Protein AF-A0A2R6Y565-F1 (afdb_monomer)

Solvent-accessible surface area (backbone atoms only — not comparable to full-atom values): 4552 Å² total; per-residue (Å²): 139,78,88,72,88,81,80,69,50,74,66,58,47,51,50,48,43,62,60,48,39,52,48,21,49,55,49,31,52,51,52,53,54,48,63,72,71,46,96,62,88,86,86,83,89,77,65,72,77,46,70,49,74,87,66,14,28,62,59,49,32,41,75,72,71,46,87,84,85,85,134

Organism: NCBI:txid2163959

pLDDT: mean 84.99, std 15.59, range [34.81, 97.75]

Sequence (71 aa):
MGWRRHDASPEKKRYVEAMYDQRNRRMAERIDALSKEEKTPLFVIVGAAHLVGQYNVLDALKAKGFTVTQK

Radius of gyration: 13.97 Å; Cα contacts (8 Å, |Δi|>4): 36; chains: 1; bounding box: 32×19×43 Å

InterPro domains:
  IPR002816 TraB/PrgY/GumN family [PF01963] (8-70)
  IPR047111 Uncharacterized protein YbaP-like [PTHR40590] (16-70)

Foldseek 3Di:
DDPDPPDDDPVRVVVCCVPALVVLLVVLVVCVVCVVVDPDDDDDDDDPSQCDDPNRNVVNNVVVVDDDDDD

Secondary structure (DSSP, 8-state):
------S--HHHHHHHIIIIIHHHHHHHHHHHHHHHH-SSPPP----GGGGSSTT-HHHHHHHTT------

Structure (mmCIF, N/CA/C/O backbone):
data_AF-A0A2R6Y565-F1
#
_entry.id   AF-A0A2R6Y565-F1
#
loop_
_atom_site.group_PDB
_atom_site.id
_a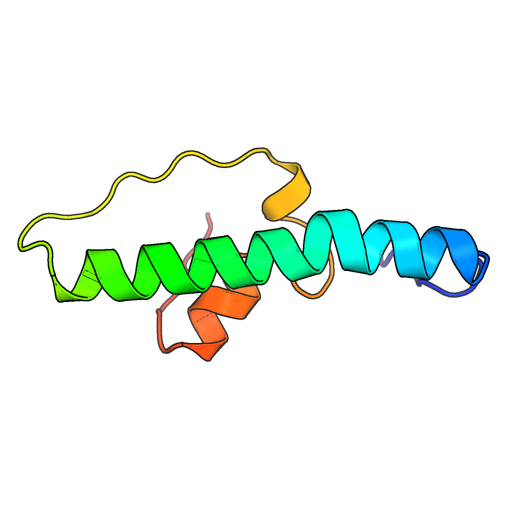tom_site.type_symbol
_atom_site.label_atom_id
_atom_site.label_alt_id
_atom_site.label_comp_id
_atom_site.label_asym_id
_atom_site.label_entity_id
_atom_site.label_seq_id
_atom_site.pdbx_PDB_ins_code
_atom_site.Cartn_x
_atom_site.Cartn_y
_atom_site.Cartn_z
_atom_site.occupancy
_atom_site.B_iso_or_equiv
_atom_site.auth_seq_id
_atom_site.auth_comp_id
_atom_site.auth_asym_id
_atom_site.auth_atom_id
_atom_site.pdbx_PDB_model_num
ATOM 1 N N . MET A 1 1 ? -4.594 1.685 -20.814 1.00 34.81 1 MET A N 1
ATOM 2 C CA . MET A 1 1 ? -3.221 2.116 -21.161 1.00 34.81 1 MET A CA 1
ATOM 3 C C . MET A 1 1 ? -2.234 1.303 -20.318 1.00 34.81 1 MET A C 1
ATOM 5 O O . MET A 1 1 ? -1.941 1.676 -19.192 1.00 34.81 1 MET A O 1
ATOM 9 N N . GLY A 1 2 ? -1.839 0.110 -20.776 1.00 42.53 2 GLY A N 1
ATOM 10 C CA . GLY A 1 2 ? -0.982 -0.799 -20.004 1.00 42.53 2 GLY A CA 1
ATOM 11 C C . GLY A 1 2 ? 0.478 -0.636 -20.405 1.00 42.53 2 GLY A C 1
ATOM 12 O O . GLY A 1 2 ? 0.827 -0.957 -21.539 1.00 42.53 2 GLY A O 1
ATOM 13 N N . TRP A 1 3 ? 1.324 -0.156 -19.495 1.00 51.00 3 TRP A N 1
ATOM 14 C CA . TRP A 1 3 ? 2.774 -0.150 -19.690 1.00 51.00 3 TRP A CA 1
ATOM 15 C C . TRP A 1 3 ? 3.269 -1.602 -19.689 1.00 51.00 3 TRP A C 1
ATOM 17 O O . TRP A 1 3 ? 3.444 -2.228 -18.643 1.00 51.00 3 TRP A O 1
ATOM 27 N N . ARG A 1 4 ? 3.405 -2.184 -20.883 1.00 54.12 4 ARG A N 1
ATOM 28 C CA . ARG A 1 4 ? 3.890 -3.554 -21.079 1.00 54.12 4 ARG A CA 1
ATOM 29 C C . ARG A 1 4 ? 5.412 -3.547 -20.912 1.00 54.12 4 ARG A C 1
ATOM 31 O O . ARG A 1 4 ? 6.104 -2.893 -21.680 1.00 54.12 4 ARG A O 1
ATOM 38 N N . ARG A 1 5 ? 5.920 -4.289 -19.918 1.00 57.25 5 ARG A N 1
ATOM 39 C CA . ARG A 1 5 ? 7.348 -4.443 -19.548 1.00 57.25 5 ARG A C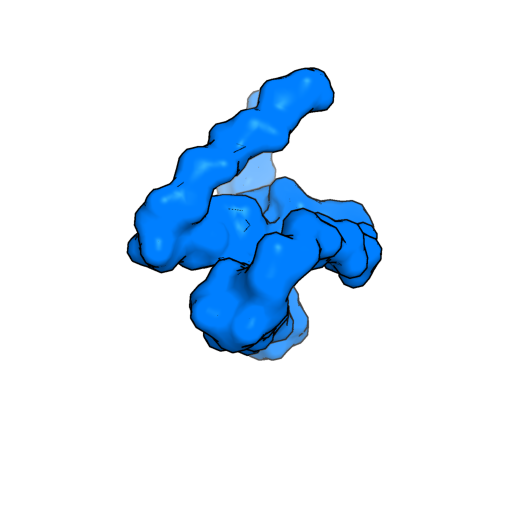A 1
ATOM 40 C C . ARG A 1 5 ? 8.179 -5.217 -20.594 1.00 57.25 5 ARG A C 1
ATOM 42 O O . ARG A 1 5 ? 8.922 -6.130 -20.231 1.00 57.25 5 ARG A O 1
ATOM 49 N N . HIS A 1 6 ? 8.014 -4.922 -21.881 1.00 53.28 6 HIS A N 1
ATOM 50 C CA . HIS A 1 6 ? 8.550 -5.760 -22.956 1.00 53.28 6 HIS A CA 1
ATOM 51 C C . HIS A 1 6 ? 9.921 -5.316 -23.502 1.00 53.28 6 HIS A C 1
ATOM 53 O O . HIS A 1 6 ? 10.503 -6.061 -24.281 1.00 53.28 6 HIS A O 1
ATOM 59 N N . ASP A 1 7 ? 10.474 -4.180 -23.058 1.00 56.97 7 ASP A N 1
ATOM 60 C CA . ASP A 1 7 ? 11.680 -3.567 -23.650 1.00 56.97 7 ASP A CA 1
ATOM 61 C C . ASP A 1 7 ? 12.773 -3.128 -22.647 1.00 56.97 7 ASP A C 1
ATOM 63 O O . ASP A 1 7 ? 13.831 -2.646 -23.046 1.00 56.97 7 ASP A O 1
ATOM 67 N N . ALA A 1 8 ? 12.572 -3.306 -21.337 1.00 62.00 8 ALA A N 1
ATOM 68 C CA . ALA A 1 8 ? 13.582 -2.937 -20.345 1.00 62.00 8 ALA A CA 1
ATOM 69 C C . ALA A 1 8 ? 14.775 -3.911 -20.369 1.00 62.00 8 ALA A C 1
ATOM 71 O O . ALA A 1 8 ? 14.588 -5.126 -20.235 1.00 62.00 8 ALA A O 1
ATOM 72 N N . SER A 1 9 ? 15.999 -3.375 -20.479 1.00 74.75 9 SER A N 1
ATOM 73 C CA . SER A 1 9 ? 17.232 -4.162 -20.372 1.00 74.75 9 SER A CA 1
ATOM 74 C C . SER A 1 9 ? 17.259 -4.965 -19.057 1.00 74.75 9 SER A C 1
ATOM 76 O O . SER A 1 9 ? 16.663 -4.537 -18.060 1.00 74.75 9 SER A O 1
ATOM 78 N N . PRO A 1 10 ? 17.941 -6.125 -19.008 1.00 71.44 10 PRO A N 1
ATOM 79 C CA . PRO A 1 10 ? 18.026 -6.943 -17.795 1.00 71.44 10 PRO A CA 1
ATOM 80 C C . PRO A 1 10 ? 18.518 -6.162 -16.569 1.00 71.44 10 PRO A C 1
ATOM 82 O O . PRO A 1 10 ? 18.034 -6.377 -15.462 1.00 71.44 10 PRO A O 1
ATOM 85 N N . GLU A 1 11 ? 19.430 -5.215 -16.773 1.00 74.19 11 GLU A N 1
ATOM 86 C C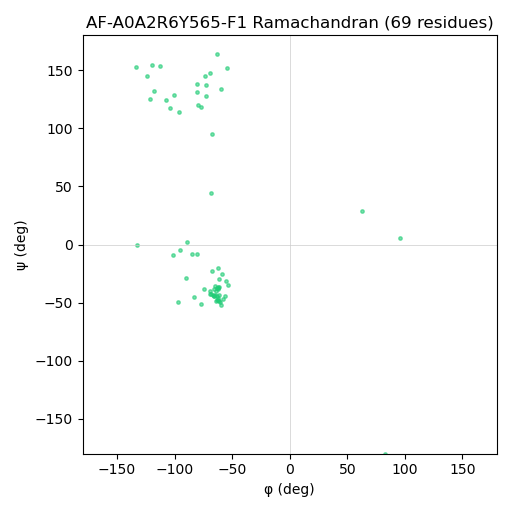A . GLU A 1 11 ? 19.936 -4.310 -15.740 1.00 74.19 11 GLU A CA 1
ATOM 87 C C . GLU A 1 11 ? 18.847 -3.366 -15.212 1.00 74.19 11 GLU A C 1
ATOM 89 O O . GLU A 1 11 ? 18.662 -3.246 -14.002 1.00 74.19 11 GLU A O 1
ATOM 94 N N . LYS A 1 12 ? 18.042 -2.774 -16.103 1.00 70.25 12 LYS A N 1
ATOM 95 C CA . LYS A 1 12 ? 16.923 -1.898 -15.729 1.00 70.25 12 LYS A CA 1
ATOM 96 C C . LYS A 1 12 ? 15.833 -2.668 -14.977 1.00 70.25 12 LYS A C 1
ATOM 98 O O . LYS A 1 12 ? 15.256 -2.138 -14.033 1.00 70.25 12 LYS A O 1
ATOM 103 N N . LYS A 1 13 ? 15.585 -3.932 -15.345 1.00 66.25 13 LYS A N 1
ATOM 104 C CA . LYS A 1 13 ? 14.670 -4.825 -14.609 1.00 66.25 13 LYS A CA 1
ATOM 105 C C . LYS A 1 13 ? 15.177 -5.117 -13.197 1.00 66.25 13 LYS A C 1
ATOM 107 O O . LYS A 1 13 ? 14.422 -4.917 -12.253 1.00 66.25 13 LYS A O 1
ATOM 112 N N . ARG A 1 14 ? 16.452 -5.495 -13.046 1.00 64.56 14 ARG A N 1
ATOM 113 C CA . ARG A 1 14 ? 17.071 -5.746 -11.730 1.00 64.56 14 ARG A CA 1
ATOM 114 C C . ARG A 1 14 ? 17.105 -4.495 -10.857 1.00 64.56 14 ARG A C 1
ATOM 116 O O . ARG A 1 14 ? 16.862 -4.588 -9.660 1.00 64.56 14 ARG A O 1
ATOM 123 N N . TYR A 1 15 ? 17.369 -3.329 -11.447 1.00 68.81 15 TYR A N 1
ATOM 124 C CA . TYR A 1 15 ? 17.312 -2.053 -10.737 1.00 68.81 15 TYR A CA 1
ATOM 125 C C . TYR A 1 15 ? 15.898 -1.767 -10.218 1.00 68.81 15 TYR A C 1
ATOM 127 O O . TYR A 1 15 ? 15.739 -1.428 -9.050 1.00 68.81 15 TYR A O 1
ATOM 135 N N . VAL A 1 16 ? 14.867 -1.954 -11.050 1.00 68.31 16 VAL A N 1
ATOM 136 C CA . VAL A 1 16 ? 13.463 -1.768 -10.646 1.00 68.31 16 VAL A CA 1
ATOM 137 C C . VAL A 1 16 ? 13.039 -2.780 -9.575 1.00 68.31 16 VAL A C 1
ATOM 139 O O . VAL A 1 16 ? 12.434 -2.370 -8.587 1.00 68.31 16 VAL A O 1
ATOM 142 N N . GLU A 1 17 ? 13.403 -4.059 -9.710 1.00 67.25 17 GLU A N 1
ATOM 143 C CA . GLU A 1 17 ? 13.138 -5.098 -8.698 1.00 67.25 17 GLU A CA 1
ATOM 144 C C . GLU A 1 17 ? 13.811 -4.780 -7.355 1.00 67.25 17 GLU A C 1
ATOM 146 O O . GLU A 1 17 ? 13.172 -4.816 -6.299 1.00 67.25 17 GLU A O 1
ATOM 151 N N . ALA A 1 18 ? 15.105 -4.450 -7.377 1.00 66.75 18 ALA A N 1
ATOM 152 C CA . ALA A 1 18 ? 15.865 -4.183 -6.161 1.00 66.75 18 ALA A CA 1
ATOM 153 C C . ALA A 1 18 ? 15.422 -2.881 -5.483 1.00 66.75 18 ALA A C 1
ATOM 155 O O . ALA A 1 18 ? 15.316 -2.833 -4.256 1.00 66.75 18 ALA A O 1
ATOM 156 N N . MET A 1 19 ? 15.141 -1.829 -6.261 1.00 72.81 19 MET A N 1
ATOM 157 C CA . MET A 1 19 ? 14.716 -0.548 -5.705 1.00 72.81 19 MET A CA 1
ATOM 158 C C . MET A 1 19 ? 13.262 -0.571 -5.263 1.00 72.81 19 MET A C 1
ATOM 160 O O . MET A 1 19 ? 12.994 -0.200 -4.131 1.00 72.81 19 MET A O 1
ATOM 164 N N . TYR A 1 20 ? 12.309 -0.990 -6.089 1.00 74.81 20 TYR A N 1
ATOM 165 C CA . TYR A 1 20 ? 10.895 -0.809 -5.757 1.00 74.81 20 TYR A CA 1
ATOM 166 C C . TYR A 1 20 ? 10.268 -2.051 -5.137 1.00 74.81 20 TYR A C 1
ATOM 168 O O . TYR A 1 20 ? 9.686 -1.945 -4.057 1.00 74.81 20 TYR A O 1
ATOM 176 N N . ASP A 1 21 ? 10.440 -3.227 -5.736 1.00 82.19 21 ASP A N 1
ATOM 177 C CA . ASP A 1 21 ? 9.700 -4.422 -5.309 1.00 82.19 21 ASP A CA 1
ATOM 178 C C . ASP A 1 21 ? 10.141 -4.885 -3.912 1.00 82.19 21 ASP A C 1
ATOM 180 O O . ASP A 1 21 ? 9.307 -5.166 -3.042 1.00 82.19 21 ASP A O 1
ATOM 184 N N . GLN A 1 22 ? 11.450 -4.873 -3.635 1.00 88.12 22 GLN A N 1
ATOM 185 C CA . GLN A 1 22 ? 11.954 -5.215 -2.303 1.00 88.12 22 GLN A CA 1
ATOM 186 C C . GLN A 1 22 ? 11.520 -4.191 -1.238 1.00 88.12 22 GLN A C 1
ATOM 188 O O . GLN A 1 22 ? 11.165 -4.579 -0.119 1.00 88.12 22 GLN A O 1
ATOM 193 N N . ARG A 1 23 ? 11.502 -2.892 -1.571 1.00 92.19 23 ARG A N 1
ATOM 194 C CA . ARG A 1 23 ? 11.023 -1.842 -0.654 1.00 92.19 23 ARG A CA 1
ATOM 195 C C . ARG A 1 23 ? 9.529 -1.989 -0.384 1.00 92.19 23 ARG A C 1
ATOM 197 O O . ARG A 1 23 ? 9.135 -1.933 0.778 1.00 92.19 23 ARG A O 1
ATOM 204 N N . ASN A 1 24 ? 8.720 -2.239 -1.414 1.00 95.25 24 ASN A N 1
ATOM 205 C CA . ASN A 1 24 ? 7.277 -2.479 -1.302 1.00 95.25 24 ASN A CA 1
ATOM 206 C C . ASN A 1 24 ? 6.980 -3.666 -0.383 1.00 95.25 24 ASN A C 1
ATOM 208 O O . ASN A 1 24 ? 6.166 -3.536 0.533 1.00 95.25 24 ASN A O 1
ATOM 212 N N . ARG A 1 25 ? 7.693 -4.788 -0.554 1.00 94.00 25 ARG A N 1
ATOM 213 C CA . ARG A 1 25 ? 7.541 -5.965 0.314 1.00 94.00 25 ARG A CA 1
ATOM 214 C C . ARG A 1 25 ? 7.899 -5.656 1.771 1.00 94.00 25 ARG A C 1
ATOM 216 O O . ARG A 1 25 ? 7.094 -5.942 2.653 1.00 94.00 25 ARG A O 1
ATOM 223 N N . ARG A 1 26 ? 9.047 -5.016 2.024 1.00 95.25 26 ARG A N 1
ATOM 224 C CA . ARG A 1 26 ? 9.461 -4.641 3.391 1.00 95.25 26 ARG A CA 1
ATOM 225 C C . ARG A 1 26 ? 8.490 -3.659 4.051 1.00 95.25 26 ARG A C 1
ATOM 227 O O . ARG A 1 26 ? 8.240 -3.761 5.249 1.00 95.25 26 ARG A O 1
ATOM 234 N N . MET A 1 27 ? 7.936 -2.711 3.293 1.00 96.75 27 MET A N 1
ATOM 235 C CA . MET A 1 27 ? 6.900 -1.808 3.805 1.00 96.75 27 MET A CA 1
ATOM 236 C C . MET A 1 27 ? 5.642 -2.584 4.195 1.00 96.75 27 MET A C 1
AT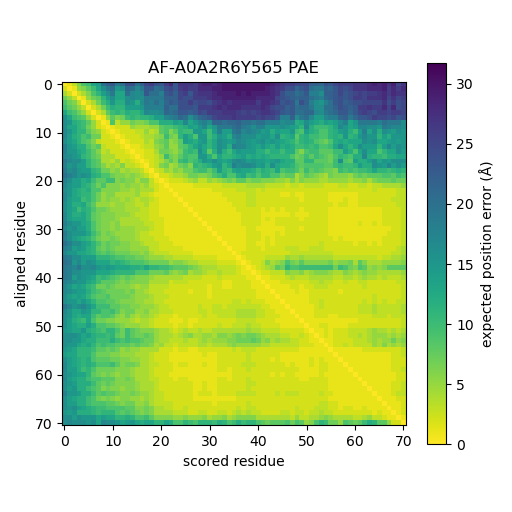OM 238 O O . MET A 1 27 ? 5.162 -2.416 5.310 1.00 96.75 27 MET A O 1
ATOM 242 N N . ALA A 1 28 ? 5.151 -3.477 3.332 1.00 97.19 28 ALA A N 1
ATOM 243 C CA . ALA A 1 28 ? 3.972 -4.287 3.632 1.00 97.19 28 ALA A CA 1
ATOM 244 C C . ALA A 1 28 ? 4.180 -5.212 4.846 1.00 97.19 28 ALA A C 1
ATOM 246 O O . ALA A 1 28 ? 3.257 -5.406 5.629 1.00 97.19 28 ALA A O 1
ATOM 247 N N . GLU A 1 29 ? 5.380 -5.770 5.034 1.00 97.62 29 GLU A N 1
ATOM 248 C CA . GLU A 1 29 ? 5.731 -6.550 6.232 1.00 97.62 29 GLU A CA 1
ATOM 249 C C . GLU A 1 29 ? 5.681 -5.710 7.510 1.00 97.62 29 GLU A C 1
ATOM 251 O O . GLU A 1 29 ? 5.104 -6.147 8.502 1.00 97.62 29 GLU A O 1
ATOM 256 N N . ARG A 1 30 ? 6.230 -4.492 7.479 1.00 97.50 30 ARG A N 1
ATOM 257 C CA . ARG A 1 30 ? 6.189 -3.581 8.631 1.00 97.50 30 ARG A CA 1
ATOM 258 C C . ARG A 1 30 ? 4.774 -3.118 8.955 1.00 97.50 30 ARG A C 1
ATOM 260 O O . ARG A 1 30 ? 4.412 -3.096 10.122 1.00 97.50 30 ARG A O 1
ATOM 267 N N . ILE A 1 31 ? 3.984 -2.769 7.939 1.00 97.50 31 ILE A N 1
ATOM 268 C CA . ILE A 1 31 ? 2.582 -2.367 8.121 1.00 97.50 31 ILE A CA 1
ATOM 269 C C . ILE A 1 31 ? 1.781 -3.522 8.732 1.00 97.50 31 ILE A C 1
ATOM 271 O O . ILE A 1 31 ? 1.024 -3.301 9.668 1.00 97.50 31 ILE A O 1
ATOM 275 N N . ASP A 1 32 ? 1.984 -4.751 8.252 1.00 97.69 32 ASP A N 1
ATOM 276 C CA . ASP A 1 32 ? 1.319 -5.941 8.789 1.00 97.69 32 ASP A CA 1
ATOM 277 C C . ASP A 1 32 ? 1.675 -6.198 10.254 1.00 97.69 32 ASP A C 1
ATOM 279 O O . ASP A 1 32 ? 0.777 -6.373 11.076 1.00 97.69 32 ASP A O 1
ATOM 283 N N . ALA A 1 33 ? 2.964 -6.151 10.597 1.00 97.75 33 ALA A N 1
ATOM 284 C CA . ALA A 1 33 ? 3.415 -6.306 11.976 1.00 97.75 33 ALA A CA 1
ATOM 285 C C . ALA A 1 33 ? 2.813 -5.229 12.893 1.00 97.75 33 ALA A C 1
ATOM 287 O O . ALA A 1 33 ? 2.153 -5.563 13.875 1.00 97.75 33 ALA A O 1
ATOM 288 N N . LEU A 1 34 ? 2.945 -3.952 12.517 1.00 97.25 34 LEU A N 1
ATOM 289 C CA . LEU A 1 34 ? 2.413 -2.833 13.298 1.00 97.25 34 LEU A CA 1
ATOM 290 C C . LEU A 1 34 ? 0.890 -2.904 13.438 1.00 97.25 34 LEU A C 1
ATOM 292 O O . LEU A 1 34 ? 0.365 -2.597 14.497 1.00 97.25 34 LEU A O 1
ATOM 296 N N . SER A 1 35 ? 0.162 -3.345 12.409 1.00 95.94 35 SER A N 1
ATOM 297 C CA . SER A 1 35 ? -1.307 -3.417 12.466 1.00 95.94 35 SER A CA 1
ATOM 298 C C . SER A 1 35 ? -1.831 -4.461 13.454 1.00 95.94 35 SER A C 1
ATOM 300 O O . SER A 1 35 ? -2.978 -4.379 13.884 1.00 95.94 35 SER A O 1
ATOM 302 N N . LYS A 1 36 ? -1.005 -5.463 13.772 1.00 95.06 36 LYS A N 1
ATOM 303 C CA . LYS A 1 36 ? -1.319 -6.531 14.728 1.00 95.06 36 LYS A CA 1
ATOM 304 C C . LYS A 1 36 ? -0.894 -6.161 16.145 1.00 95.06 36 LYS A C 1
ATOM 306 O O . LYS A 1 36 ? -1.478 -6.664 17.099 1.00 95.06 36 LYS A O 1
ATOM 311 N N . GLU A 1 37 ? 0.139 -5.333 16.269 1.00 96.50 37 GLU A N 1
ATOM 312 C CA . GLU A 1 37 ? 0.683 -4.872 17.545 1.00 96.50 37 GLU A CA 1
ATOM 313 C C . GLU A 1 37 ? -0.102 -3.677 18.101 1.00 96.50 37 GLU A C 1
ATOM 315 O O . GLU A 1 37 ? -0.461 -3.653 19.280 1.00 96.50 37 GLU A O 1
ATOM 320 N N . GLU A 1 38 ? -0.411 -2.705 17.245 1.00 94.00 38 GLU A N 1
ATOM 321 C CA . GLU A 1 38 ? -1.056 -1.461 17.640 1.00 94.00 38 GLU A CA 1
ATOM 322 C C . GLU A 1 38 ? -2.568 -1.625 17.797 1.00 94.00 38 GLU A C 1
ATOM 324 O O . GLU A 1 38 ? -3.258 -2.234 16.979 1.00 94.00 38 GLU A O 1
ATOM 329 N N . LYS A 1 39 ? -3.117 -1.015 18.851 1.00 90.94 39 LYS A N 1
ATOM 330 C CA . LYS A 1 39 ? -4.570 -0.999 19.103 1.00 90.94 39 LYS A CA 1
ATOM 331 C C . LYS A 1 39 ? -5.290 0.128 18.361 1.00 90.94 39 LYS A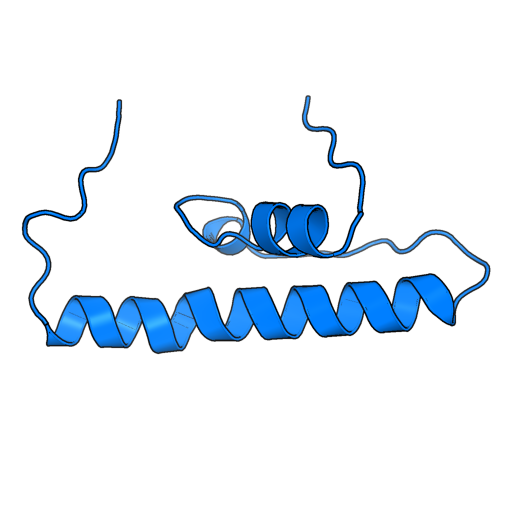 C 1
ATOM 333 O O . LYS A 1 39 ? -6.518 0.205 18.409 1.00 90.94 39 LYS A O 1
ATOM 338 N N . THR A 1 40 ? -4.542 1.029 17.730 1.00 94.44 40 THR A N 1
ATOM 339 C CA . THR A 1 40 ? -5.059 2.211 17.040 1.00 94.44 40 THR A CA 1
ATOM 340 C C . THR A 1 40 ? -4.845 2.108 15.528 1.00 94.44 40 THR A C 1
ATOM 342 O O . THR A 1 40 ? -3.931 1.421 15.069 1.00 94.44 40 THR A O 1
ATOM 345 N N . PRO A 1 41 ? -5.682 2.784 14.717 1.00 94.62 41 PRO A N 1
ATOM 346 C CA . PRO A 1 41 ? -5.488 2.814 13.273 1.00 94.62 41 PRO A CA 1
ATOM 347 C C . PRO A 1 41 ? -4.134 3.419 12.883 1.00 94.62 41 PRO A C 1
ATOM 349 O O . PRO A 1 41 ? -3.763 4.493 13.356 1.00 94.62 41 PRO A O 1
ATOM 352 N N . LEU A 1 42 ? -3.429 2.761 11.961 1.00 96.50 42 LEU A N 1
ATOM 353 C CA . LEU A 1 42 ? -2.166 3.257 11.419 1.00 96.50 42 LEU A CA 1
ATOM 354 C C . LEU A 1 42 ? -2.407 4.305 10.330 1.00 96.50 42 LEU A C 1
ATOM 356 O O . LEU A 1 42 ? -3.136 4.061 9.368 1.00 96.50 42 LEU A O 1
ATOM 360 N N . PHE A 1 43 ? -1.710 5.435 10.428 1.00 96.88 43 PHE A N 1
ATOM 361 C CA . PHE A 1 43 ? -1.567 6.385 9.328 1.00 96.88 43 PHE A CA 1
ATOM 362 C C . PHE A 1 43 ? -0.172 6.244 8.713 1.00 96.88 43 PHE A C 1
ATOM 364 O O . PHE A 1 43 ? 0.835 6.462 9.383 1.00 96.88 43 PHE A O 1
ATOM 371 N N . VAL A 1 44 ? -0.108 5.854 7.438 1.00 96.06 44 VAL A N 1
ATOM 372 C CA . VAL A 1 44 ? 1.149 5.523 6.751 1.00 96.06 44 VAL A CA 1
ATOM 373 C C . VAL A 1 44 ? 1.329 6.425 5.536 1.00 96.06 44 VAL A C 1
ATOM 375 O O . VAL A 1 44 ? 0.472 6.473 4.657 1.00 96.06 44 VAL A O 1
ATOM 378 N N . ILE A 1 45 ? 2.469 7.114 5.468 1.00 96.56 45 ILE A N 1
ATOM 379 C CA . ILE A 1 45 ? 2.838 7.980 4.344 1.00 96.56 45 ILE A CA 1
ATOM 380 C C . ILE A 1 45 ? 3.820 7.228 3.445 1.00 96.56 45 ILE A C 1
ATOM 382 O O . ILE A 1 45 ? 4.842 6.726 3.912 1.00 96.56 45 ILE A O 1
ATOM 386 N N . VAL A 1 46 ? 3.534 7.180 2.144 1.00 95.00 46 VAL A N 1
ATOM 387 C CA . VAL A 1 46 ? 4.421 6.596 1.130 1.00 95.00 46 VAL A CA 1
ATOM 388 C C . VAL A 1 46 ? 4.542 7.520 -0.077 1.00 95.00 46 VAL A C 1
ATOM 390 O O . VAL A 1 46 ? 3.634 8.289 -0.384 1.00 95.00 46 VAL A O 1
ATOM 393 N N . GLY A 1 47 ? 5.665 7.435 -0.789 1.00 93.06 47 GLY A N 1
ATOM 394 C CA . GLY A 1 47 ? 5.819 8.108 -2.079 1.00 93.06 47 GLY A CA 1
ATOM 395 C C . GLY A 1 47 ? 4.933 7.476 -3.159 1.00 93.06 47 GLY A C 1
ATOM 396 O O . GLY A 1 47 ? 4.743 6.260 -3.172 1.00 93.06 47 GLY A O 1
ATOM 397 N N . ALA A 1 48 ? 4.448 8.286 -4.106 1.00 92.19 48 ALA A N 1
ATOM 398 C CA . ALA A 1 48 ? 3.514 7.850 -5.154 1.00 92.19 48 ALA A CA 1
ATOM 399 C C . ALA A 1 48 ? 4.026 6.661 -5.993 1.00 92.19 48 ALA A C 1
ATOM 401 O O . ALA A 1 48 ? 3.243 5.807 -6.403 1.00 92.19 48 ALA A O 1
ATOM 402 N N . ALA A 1 49 ? 5.346 6.553 -6.187 1.00 90.69 49 ALA A N 1
ATOM 403 C CA . ALA A 1 49 ? 5.969 5.440 -6.905 1.00 90.69 49 ALA A CA 1
ATOM 404 C C . ALA A 1 49 ? 5.673 4.060 -6.281 1.00 90.69 49 ALA A C 1
ATOM 406 O O . ALA A 1 49 ? 5.670 3.060 -6.990 1.00 90.69 49 ALA A O 1
ATOM 407 N N . HIS A 1 50 ? 5.385 3.990 -4.977 1.00 94.44 50 HIS A N 1
ATOM 408 C CA . HIS A 1 50 ? 5.079 2.735 -4.280 1.00 94.44 50 HIS 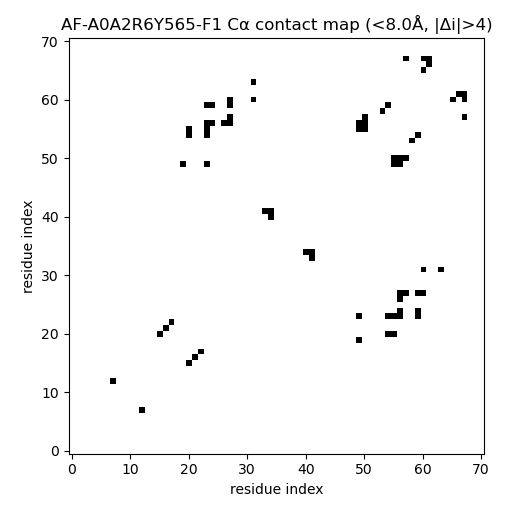A CA 1
ATOM 409 C C . HIS A 1 50 ? 3.632 2.258 -4.470 1.00 94.44 50 HIS A C 1
ATOM 411 O O . HIS A 1 50 ? 3.299 1.145 -4.061 1.00 94.44 50 HIS A O 1
ATOM 417 N N . LEU A 1 51 ? 2.775 3.084 -5.078 1.00 92.94 51 LEU A N 1
ATOM 418 C CA . LEU A 1 51 ? 1.346 2.815 -5.260 1.00 92.94 51 LEU A CA 1
ATOM 419 C C . LEU A 1 51 ? 0.989 2.332 -6.671 1.00 92.94 51 LEU A C 1
ATOM 421 O O . LEU A 1 51 ? -0.143 1.920 -6.907 1.00 92.94 51 LEU A O 1
ATOM 425 N N . VAL A 1 52 ? 1.932 2.386 -7.613 1.00 88.50 52 VAL A N 1
ATOM 426 C CA . VAL A 1 52 ? 1.680 2.152 -9.041 1.00 88.50 52 VAL A CA 1
ATOM 427 C C . VAL A 1 52 ? 2.485 0.970 -9.576 1.00 88.50 52 VAL A C 1
ATOM 429 O O . VAL A 1 52 ? 3.553 0.643 -9.067 1.00 88.50 52 VAL A O 1
ATOM 432 N N . GLY A 1 53 ? 1.989 0.347 -10.647 1.00 84.25 53 GLY A N 1
ATOM 433 C CA . GLY A 1 53 ? 2.655 -0.782 -11.302 1.00 84.25 53 GLY A CA 1
ATOM 434 C C . GLY A 1 53 ? 2.389 -2.134 -10.634 1.00 84.25 53 GLY A C 1
ATOM 435 O O . GLY A 1 53 ? 1.634 -2.236 -9.670 1.00 84.25 53 GLY A O 1
ATOM 436 N N . GLN A 1 54 ? 2.979 -3.192 -11.198 1.00 81.31 54 GLN A N 1
ATOM 437 C CA . GLN A 1 54 ? 2.896 -4.544 -10.632 1.00 81.31 54 GLN A CA 1
ATOM 438 C C . GLN A 1 54 ? 3.775 -4.634 -9.381 1.00 81.31 54 GLN A C 1
ATOM 440 O O . GLN A 1 54 ? 4.841 -4.030 -9.358 1.00 81.31 54 GLN A O 1
ATOM 445 N N . TYR A 1 55 ? 3.341 -5.403 -8.378 1.00 85.69 55 TYR A N 1
ATOM 446 C CA . TYR A 1 55 ? 4.030 -5.539 -7.084 1.00 85.69 55 TYR A CA 1
ATOM 447 C C . TYR A 1 55 ? 4.121 -4.228 -6.280 1.00 85.69 55 TYR A C 1
ATOM 449 O O . TYR A 1 55 ? 5.039 -4.030 -5.479 1.00 85.69 55 TYR A O 1
ATOM 457 N N . ASN A 1 56 ? 3.148 -3.330 -6.465 1.00 92.94 56 ASN A N 1
ATOM 458 C CA . ASN A 1 56 ? 2.991 -2.159 -5.606 1.00 92.94 56 ASN A CA 1
ATOM 459 C C . ASN A 1 56 ? 2.669 -2.578 -4.152 1.00 92.94 56 ASN A C 1
ATOM 461 O O . ASN A 1 56 ? 2.282 -3.719 -3.875 1.00 92.94 56 ASN A O 1
ATOM 465 N N . VAL A 1 57 ? 2.823 -1.650 -3.205 1.00 95.88 57 VAL A N 1
ATOM 466 C CA . VAL A 1 57 ? 2.629 -1.940 -1.772 1.00 95.88 57 VAL A CA 1
ATOM 467 C C . VAL A 1 57 ? 1.201 -2.397 -1.447 1.00 95.88 57 VAL A C 1
ATOM 469 O O . VAL A 1 57 ? 1.001 -3.194 -0.534 1.00 95.88 57 VAL A O 1
ATOM 472 N N . LEU A 1 58 ? 0.206 -1.942 -2.210 1.00 95.62 58 LEU A N 1
ATOM 473 C CA . LEU A 1 58 ? -1.196 -2.273 -1.976 1.00 95.62 58 LEU A CA 1
ATOM 474 C C . LEU A 1 58 ? -1.509 -3.710 -2.391 1.00 95.62 58 LEU A C 1
ATOM 476 O O . LEU A 1 58 ? -2.228 -4.403 -1.675 1.00 95.62 58 LEU A O 1
ATOM 480 N N . ASP A 1 59 ? -0.929 -4.191 -3.488 1.00 95.06 59 ASP A N 1
ATOM 481 C CA . ASP A 1 59 ? -1.030 -5.597 -3.888 1.00 95.06 59 ASP A CA 1
ATOM 482 C C . ASP A 1 59 ? -0.358 -6.511 -2.857 1.00 95.06 59 ASP A C 1
ATOM 484 O O . ASP A 1 59 ? -0.909 -7.551 -2.490 1.00 95.06 59 ASP A O 1
ATOM 488 N N . ALA A 1 60 ? 0.794 -6.093 -2.321 1.00 95.12 60 ALA A N 1
ATOM 489 C CA . ALA A 1 60 ? 1.470 -6.819 -1.249 1.00 95.12 60 ALA A CA 1
ATOM 490 C C . ALA A 1 60 ? 0.631 -6.871 0.044 1.00 95.12 60 ALA A C 1
ATOM 492 O O . ALA A 1 60 ? 0.605 -7.906 0.710 1.00 95.12 60 ALA A O 1
ATOM 493 N N . LEU A 1 61 ? -0.085 -5.795 0.388 1.00 96.75 61 LEU A N 1
ATOM 494 C CA . LEU A 1 61 ? -1.004 -5.767 1.532 1.00 96.75 61 LEU A CA 1
ATOM 495 C C . LEU A 1 61 ? -2.236 -6.651 1.301 1.00 96.75 61 LEU A C 1
ATOM 497 O O . LEU A 1 61 ? -2.596 -7.427 2.186 1.00 96.75 61 LEU A O 1
ATOM 501 N N . LYS A 1 62 ? -2.839 -6.626 0.106 1.00 96.38 62 LYS A N 1
ATOM 502 C CA . LYS A 1 62 ? -3.935 -7.550 -0.248 1.00 96.38 62 LYS A CA 1
ATOM 503 C C . LYS A 1 62 ? -3.514 -9.008 -0.077 1.00 96.38 62 LYS A C 1
ATOM 505 O O . LYS A 1 62 ? -4.245 -9.790 0.522 1.00 96.38 62 LYS A O 1
ATOM 510 N N . ALA A 1 63 ? -2.311 -9.362 -0.534 1.00 95.62 63 ALA A N 1
ATOM 511 C CA . ALA A 1 63 ? -1.763 -10.711 -0.385 1.00 95.62 63 ALA A CA 1
ATOM 512 C C . ALA A 1 63 ? -1.561 -11.133 1.085 1.00 95.62 63 ALA A C 1
ATOM 514 O O . ALA A 1 63 ? -1.500 -12.325 1.375 1.00 95.62 63 ALA A O 1
ATOM 515 N N . LYS A 1 64 ? -1.482 -10.175 2.016 1.00 95.81 64 LYS A N 1
ATOM 516 C CA . LYS A 1 64 ? -1.425 -10.417 3.465 1.00 95.81 64 LYS A CA 1
ATOM 517 C C . LYS A 1 64 ? -2.805 -10.477 4.135 1.00 95.81 64 LYS A C 1
ATOM 519 O O . LYS 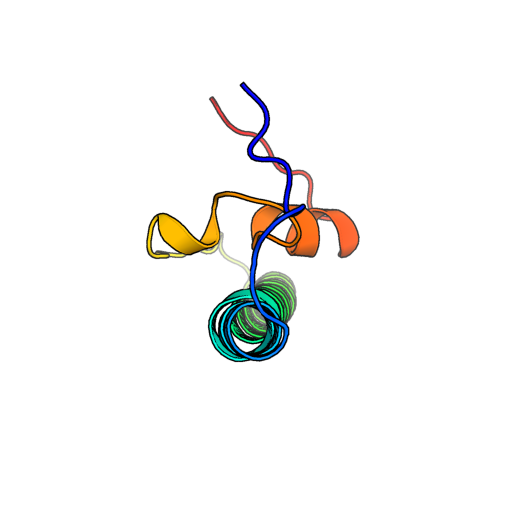A 1 64 ? -2.872 -10.653 5.346 1.00 95.81 64 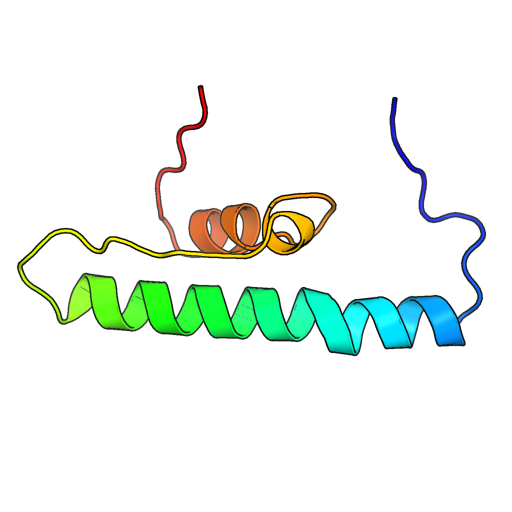LYS A O 1
ATOM 524 N N . GLY A 1 6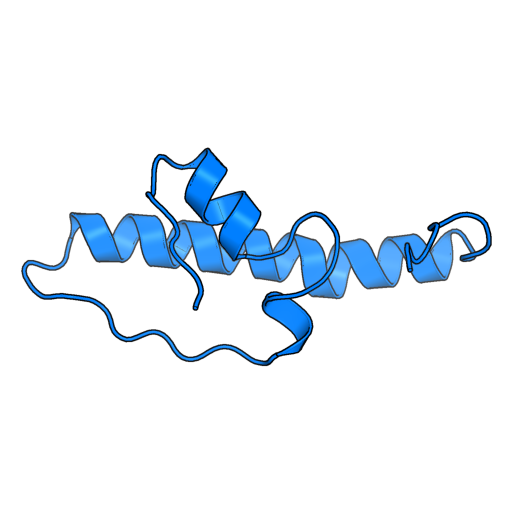5 ? -3.892 -10.353 3.372 1.00 97.25 65 GLY A N 1
ATOM 525 C CA . GLY A 1 65 ? -5.266 -10.431 3.876 1.00 97.25 65 GLY A CA 1
ATOM 526 C C . GLY A 1 65 ? -5.910 -9.079 4.184 1.00 97.25 65 GLY A C 1
ATOM 527 O O . GLY A 1 65 ? -7.035 -9.043 4.678 1.00 97.25 65 GLY A O 1
ATOM 528 N N . PHE A 1 66 ? -5.247 -7.961 3.875 1.00 96.94 66 PHE A N 1
ATOM 529 C CA . PHE A 1 66 ? -5.861 -6.644 4.024 1.00 96.94 66 PHE A CA 1
ATOM 530 C C . PHE A 1 66 ? -6.916 -6.412 2.943 1.00 96.94 66 PHE A C 1
ATOM 532 O O . PHE A 1 66 ? -6.682 -6.645 1.756 1.00 96.94 66 PHE A O 1
ATOM 539 N N . THR A 1 67 ? -8.055 -5.851 3.341 1.00 97.56 67 THR A N 1
ATOM 540 C CA . THR A 1 67 ? -9.000 -5.271 2.383 1.00 97.56 67 THR A CA 1
ATOM 541 C C . THR A 1 67 ? -8.498 -3.890 1.980 1.00 97.56 67 THR A C 1
ATOM 543 O O . THR A 1 67 ? -8.340 -3.011 2.824 1.00 97.56 67 THR A O 1
ATOM 546 N N . VAL A 1 68 ? -8.239 -3.691 0.687 1.00 95.31 68 VAL A N 1
ATOM 547 C CA . VAL A 1 68 ? -7.770 -2.409 0.147 1.00 95.31 68 VAL A CA 1
ATOM 548 C C . VAL A 1 68 ? -8.891 -1.737 -0.632 1.00 95.31 68 VAL A C 1
ATOM 550 O O . VAL A 1 68 ? -9.384 -2.294 -1.611 1.00 95.31 68 VAL A O 1
ATOM 553 N N . THR A 1 69 ? -9.207 -0.504 -0.241 1.00 95.62 69 THR A N 1
ATOM 554 C CA . THR A 1 69 ? -10.178 0.368 -0.914 1.00 95.62 69 THR A CA 1
ATOM 555 C C . THR A 1 69 ? -9.467 1.625 -1.410 1.00 95.62 69 THR A C 1
ATOM 557 O O . THR A 1 69 ? -8.719 2.245 -0.659 1.00 95.62 69 THR A O 1
ATOM 560 N N . GLN A 1 70 ? -9.701 2.004 -2.666 1.00 88.19 70 GLN A N 1
ATOM 561 C CA . GLN A 1 70 ? -9.258 3.269 -3.263 1.00 88.19 70 GLN A CA 1
ATOM 562 C C . GLN A 1 70 ? -10.490 3.998 -3.804 1.00 88.19 70 GLN A C 1
ATOM 564 O O . GLN A 1 70 ? -11.430 3.340 -4.253 1.00 88.19 70 GLN A O 1
ATOM 569 N N . LYS A 1 71 ? -10.497 5.329 -3.729 1.00 80.50 71 LYS A N 1
ATOM 570 C CA . LYS A 1 71 ? -11.536 6.182 -4.314 1.00 80.50 71 LYS A CA 1
ATOM 571 C C . LYS A 1 71 ? -10.961 6.991 -5.463 1.00 80.50 71 LYS A C 1
ATOM 573 O O . LYS A 1 71 ? -9.762 7.333 -5.366 1.00 80.50 71 LYS A O 1
#

Mean predicted aligned error: 7.2 Å